Protein AF-A0A936CBQ1-F1 (afdb_monomer_lite)

Radius of gyration: 24.24 Å; chains: 1; bounding box: 57×27×70 Å

Foldseek 3Di:
DVVVLVVLVVCQQCVCCVPPVHGLVPDDPVVNVVSLVCLCPDPPVVSVVSSVVVVVVVVVVVCPDPVNCVVVVHDADPVGCVVVVVVVVVVVVVPPDPDDD

Sequence (101 aa):
MQRQLVTFLRVIEYLPLLKHFRRFSRLSLDARTGILRGFESSTRPLFRRGMWGLRTLVFLGYYTRDDVQGALGYRAHADGWSARRTTAEMRAAAAEPLGEG

pLDDT: mean 79.45, std 10.76, range [49.97, 92.0]

Secondary structure (DSSP, 8-state):
-HHHHHHHHHHHHHTTHHHHSS-GGGS-HHHHHHHHHHHHT-S-HHHHHHHHHHHHHHHHHHHTSHHHHHHTT----TTTTHHHHHHHHHHHHHHS-----

Structure (mmCIF, N/CA/C/O backbone):
data_AF-A0A936CBQ1-F1
#
_entry.id   AF-A0A936CBQ1-F1
#
loop_
_atom_site.group_PDB
_atom_site.id
_atom_site.type_symbol
_atom_site.label_atom_id
_atom_site.label_alt_id
_atom_site.label_comp_id
_atom_site.label_asym_id
_atom_site.label_entity_id
_atom_site.label_seq_id
_atom_site.pdbx_PDB_ins_code
_atom_site.Cartn_x
_atom_site.Cartn_y
_atom_site.Cartn_z
_atom_site.occupancy
_atom_site.B_iso_or_equiv
_atom_site.auth_seq_id
_atom_site.auth_comp_id
_atom_site.auth_asym_id
_atom_site.auth_atom_id
_atom_site.pdbx_PDB_model_num
ATOM 1 N N . MET A 1 1 ? 14.018 3.596 6.128 1.00 65.94 1 MET A N 1
ATOM 2 C CA . MET A 1 1 ? 12.697 3.651 5.455 1.00 65.94 1 MET A CA 1
ATOM 3 C C . MET A 1 1 ? 11.855 2.388 5.644 1.00 65.94 1 MET A C 1
ATOM 5 O O . MET A 1 1 ? 10.718 2.519 6.075 1.00 65.94 1 MET A O 1
ATOM 9 N N . GLN A 1 2 ? 12.383 1.174 5.424 1.00 79.94 2 GLN A N 1
ATOM 10 C CA . GLN A 1 2 ? 11.613 -0.080 5.583 1.00 79.94 2 GLN A CA 1
ATOM 11 C C . GLN A 1 2 ? 10.885 -0.213 6.933 1.00 79.94 2 GLN A C 1
ATOM 13 O O . GLN A 1 2 ? 9.715 -0.576 6.960 1.00 79.94 2 GLN A O 1
ATOM 18 N N . ARG A 1 3 ? 11.527 0.159 8.053 1.00 84.50 3 ARG A N 1
ATOM 19 C CA . ARG A 1 3 ? 10.890 0.123 9.385 1.00 84.50 3 ARG A CA 1
ATOM 20 C C . ARG A 1 3 ? 9.636 1.001 9.477 1.00 84.50 3 ARG A C 1
ATOM 22 O O . ARG A 1 3 ? 8.652 0.567 10.055 1.00 84.50 3 ARG A O 1
ATOM 29 N N . GLN A 1 4 ? 9.646 2.197 8.885 1.00 84.44 4 GLN A N 1
ATOM 30 C CA . GLN A 1 4 ? 8.488 3.103 8.892 1.00 84.44 4 GLN A CA 1
ATOM 31 C C . GLN A 1 4 ? 7.332 2.538 8.063 1.00 84.44 4 GLN A C 1
ATOM 33 O O . GLN A 1 4 ? 6.185 2.616 8.491 1.00 84.44 4 GLN A O 1
ATOM 38 N N . LEU A 1 5 ? 7.639 1.909 6.923 1.00 84.75 5 LEU A N 1
ATOM 39 C CA . LEU A 1 5 ? 6.649 1.226 6.092 1.00 84.75 5 LEU A CA 1
ATOM 40 C C . LEU A 1 5 ? 6.031 0.031 6.829 1.00 84.75 5 LEU A C 1
ATOM 42 O O . LEU A 1 5 ? 4.813 -0.090 6.882 1.00 84.75 5 LEU A O 1
ATOM 46 N N . VAL A 1 6 ? 6.856 -0.813 7.455 1.00 89.25 6 VAL A N 1
ATOM 47 C CA . VAL A 1 6 ? 6.379 -1.950 8.260 1.00 89.25 6 VAL A CA 1
ATOM 48 C C . VAL A 1 6 ? 5.515 -1.465 9.424 1.00 89.25 6 VAL A C 1
ATOM 50 O O . VAL A 1 6 ? 4.457 -2.037 9.679 1.00 89.25 6 VAL A O 1
ATOM 53 N N . THR A 1 7 ? 5.916 -0.391 10.107 1.00 87.25 7 THR A N 1
ATOM 54 C CA . THR A 1 7 ? 5.102 0.222 11.162 1.00 87.25 7 THR A CA 1
ATOM 55 C C . THR A 1 7 ? 3.777 0.746 10.612 1.00 87.25 7 THR A C 1
ATOM 57 O O . THR A 1 7 ? 2.740 0.489 11.212 1.00 87.25 7 THR A O 1
ATOM 60 N N . PHE A 1 8 ? 3.773 1.416 9.457 1.00 86.50 8 PHE A N 1
ATOM 61 C CA . PHE A 1 8 ? 2.549 1.905 8.818 1.00 86.50 8 PHE A CA 1
ATOM 62 C C . PHE A 1 8 ? 1.600 0.761 8.431 1.00 86.50 8 PHE A C 1
ATOM 64 O O . PHE A 1 8 ? 0.409 0.821 8.726 1.00 86.50 8 PHE A O 1
ATOM 71 N N . LEU A 1 9 ? 2.131 -0.325 7.867 1.00 87.62 9 LEU A N 1
ATOM 72 C CA . LEU A 1 9 ? 1.360 -1.531 7.557 1.00 87.62 9 LEU A CA 1
ATOM 73 C C . LEU A 1 9 ? 0.794 -2.191 8.819 1.00 87.62 9 LEU A C 1
ATOM 75 O O . LEU A 1 9 ? -0.360 -2.609 8.824 1.00 87.62 9 LEU A O 1
ATOM 79 N N . ARG A 1 10 ? 1.562 -2.230 9.917 1.00 88.69 10 ARG A N 1
ATOM 80 C CA . ARG A 1 10 ? 1.049 -2.681 11.219 1.00 88.69 10 ARG A CA 1
ATOM 81 C C . ARG A 1 10 ? -0.080 -1.780 11.706 1.00 88.69 10 ARG A C 1
ATOM 83 O O . ARG A 1 10 ? -1.092 -2.294 12.158 1.00 88.69 10 ARG A O 1
ATOM 90 N N . VAL A 1 11 ? 0.044 -0.460 11.583 1.00 87.12 11 VAL A N 1
ATOM 91 C CA . VAL A 1 11 ? -1.052 0.452 11.942 1.00 87.12 11 VAL A CA 1
ATOM 92 C C . VAL A 1 11 ? -2.304 0.120 11.133 1.00 87.12 11 VAL A C 1
ATOM 94 O O . VAL A 1 11 ? -3.357 -0.027 11.735 1.00 87.12 11 VAL A O 1
ATOM 97 N N . ILE A 1 12 ? -2.207 -0.087 9.818 1.00 85.31 12 ILE A N 1
ATOM 98 C CA . ILE A 1 12 ? -3.363 -0.481 8.992 1.00 85.31 12 ILE A CA 1
ATOM 99 C C . ILE A 1 12 ? -3.953 -1.825 9.451 1.00 85.31 12 ILE A C 1
ATOM 101 O O . ILE A 1 12 ? -5.171 -1.950 9.541 1.00 85.31 12 ILE A O 1
ATOM 105 N N . GLU A 1 13 ? -3.113 -2.807 9.789 1.00 87.44 13 GLU A N 1
ATOM 106 C CA . GLU A 1 13 ? -3.547 -4.133 10.252 1.00 87.44 13 GLU A CA 1
ATOM 107 C C . GLU A 1 13 ? -4.262 -4.086 11.612 1.00 87.44 13 GLU A C 1
ATOM 109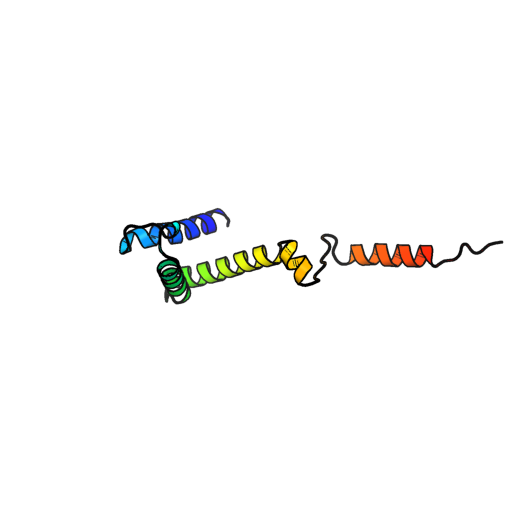 O O . GLU A 1 13 ? -5.265 -4.782 11.812 1.00 87.44 13 GLU A O 1
ATOM 114 N N . TYR A 1 14 ? -3.757 -3.265 12.541 1.00 87.81 14 TYR A N 1
ATOM 115 C CA . TYR A 1 14 ? -4.223 -3.214 13.927 1.00 87.81 14 TYR A CA 1
ATOM 116 C C . TYR A 1 14 ? -5.265 -2.120 14.211 1.00 87.81 14 TYR A C 1
ATOM 118 O O . TYR A 1 14 ? -6.060 -2.297 15.128 1.00 87.81 14 TYR A O 1
ATOM 126 N N . LEU A 1 15 ? -5.340 -1.026 13.442 1.00 81.94 15 LEU A N 1
ATOM 127 C CA . LEU A 1 15 ? -6.334 0.040 13.665 1.00 81.94 15 LEU A CA 1
ATOM 128 C C . LEU A 1 15 ? -7.787 -0.478 13.712 1.00 81.94 15 LEU A C 1
ATOM 130 O O . LEU A 1 15 ? -8.547 -0.028 14.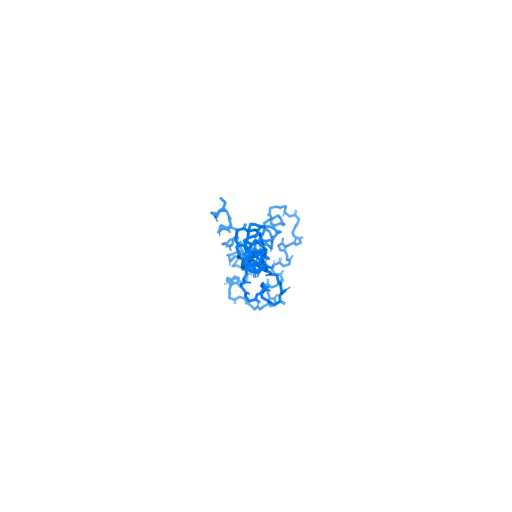573 1.00 81.94 15 LEU A O 1
ATOM 134 N N . PRO A 1 16 ? -8.202 -1.437 12.857 1.00 81.19 16 PRO A N 1
ATOM 135 C CA . PRO A 1 16 ? -9.575 -1.929 12.860 1.00 81.19 16 PRO A CA 1
ATOM 136 C C . PRO A 1 16 ? -9.937 -2.733 14.109 1.00 81.19 16 PRO A C 1
ATOM 138 O O . PRO A 1 16 ? -11.123 -2.867 14.397 1.00 81.19 16 PRO A O 1
ATOM 141 N N . LEU A 1 17 ? -8.963 -3.197 14.906 1.00 83.00 17 LEU A N 1
ATOM 142 C CA . LEU A 1 17 ? -9.256 -3.831 16.196 1.00 83.00 17 LEU A CA 1
ATOM 143 C C . LEU A 1 17 ? -9.955 -2.868 17.158 1.00 83.00 17 LEU A C 1
ATOM 145 O O . LEU A 1 17 ? -10.810 -3.313 17.914 1.00 83.00 17 LEU A O 1
ATOM 149 N N . LEU A 1 18 ? -9.657 -1.567 17.088 1.00 78.50 18 LEU A N 1
ATOM 150 C CA . LEU A 1 18 ? -10.255 -0.559 17.971 1.00 78.50 18 LEU A CA 1
ATOM 151 C C . LEU A 1 18 ? -11.742 -0.304 17.685 1.00 78.50 18 LEU A C 1
ATOM 153 O O . LEU A 1 18 ? -12.454 0.161 18.567 1.00 78.50 18 LEU A O 1
ATOM 157 N N . LYS A 1 19 ? -12.212 -0.574 16.459 1.00 75.88 19 LYS A N 1
ATOM 158 C CA . LYS A 1 19 ? -13.610 -0.332 16.050 1.00 75.88 19 LYS A CA 1
ATOM 159 C C . LYS A 1 19 ? -14.407 -1.604 15.774 1.00 75.88 19 LYS A C 1
ATOM 161 O O . LYS A 1 19 ? -15.601 -1.638 16.035 1.00 75.88 19 LYS A O 1
ATOM 166 N N . HIS A 1 20 ? -13.766 -2.634 15.228 1.00 74.69 20 HIS A N 1
ATOM 167 C CA . HIS A 1 20 ? -14.417 -3.852 14.739 1.00 74.69 20 HIS A CA 1
ATOM 168 C C . HIS A 1 20 ? -14.006 -5.111 15.512 1.00 74.69 20 HIS A C 1
ATOM 170 O O . HIS A 1 20 ? -14.447 -6.200 15.148 1.00 74.69 20 HIS A O 1
ATOM 176 N N . PHE A 1 21 ? -13.125 -4.998 16.521 1.00 80.25 21 PHE A N 1
ATOM 177 C CA . PHE A 1 21 ? -12.550 -6.130 17.271 1.00 80.25 21 PHE A CA 1
ATOM 178 C C . PHE A 1 21 ? -11.908 -7.215 16.384 1.00 80.25 21 PHE A C 1
ATOM 180 O O . PHE A 1 21 ? -11.650 -8.339 16.813 1.00 80.25 21 PHE A O 1
ATOM 187 N N . ARG A 1 22 ? -11.613 -6.884 15.124 1.00 82.75 22 ARG A N 1
ATOM 188 C CA . ARG A 1 22 ? -11.024 -7.773 14.123 1.00 82.75 22 ARG A CA 1
ATOM 189 C C . ARG A 1 22 ? -9.886 -7.046 13.425 1.00 82.75 22 ARG A C 1
ATOM 191 O O . ARG A 1 22 ? -9.957 -5.842 13.199 1.00 82.75 22 ARG A O 1
ATOM 198 N N . ARG A 1 23 ? -8.834 -7.789 13.081 1.00 84.31 23 ARG A N 1
ATOM 199 C CA . ARG A 1 23 ? -7.720 -7.277 12.269 1.00 84.31 23 ARG A CA 1
ATOM 200 C C . ARG A 1 23 ? -8.179 -7.001 10.844 1.00 84.31 23 ARG A C 1
ATOM 202 O O . ARG A 1 23 ? -9.081 -7.684 10.358 1.00 84.31 23 ARG A O 1
ATOM 209 N N . PHE A 1 24 ? -7.511 -6.074 10.162 1.00 84.12 24 PHE A N 1
ATOM 210 C CA . PHE A 1 24 ? -7.790 -5.757 8.758 1.00 84.12 24 PHE A CA 1
ATOM 211 C C . PHE A 1 24 ? -7.805 -7.012 7.869 1.00 84.12 24 PHE A C 1
ATOM 213 O O . PHE A 1 24 ? -8.763 -7.239 7.130 1.00 84.12 24 PHE A O 1
ATOM 220 N N . SER A 1 25 ? -6.808 -7.890 8.024 1.00 85.06 25 SER A N 1
ATOM 221 C CA . SER A 1 25 ? -6.688 -9.177 7.318 1.00 85.06 25 SER A CA 1
ATOM 222 C C . SER A 1 25 ? -7.838 -10.173 7.531 1.00 85.06 25 SER A C 1
ATOM 224 O O . SER A 1 25 ? -7.947 -11.141 6.777 1.00 85.06 25 SER A O 1
ATOM 226 N N . ARG A 1 26 ? -8.707 -9.956 8.526 1.00 84.75 26 ARG A N 1
ATOM 227 C CA . ARG A 1 26 ? -9.857 -10.818 8.858 1.00 84.75 26 ARG A CA 1
ATOM 228 C C . ARG A 1 26 ? -11.214 -10.179 8.551 1.00 84.75 26 ARG A C 1
ATOM 230 O O . ARG A 1 26 ? -12.245 -10.796 8.808 1.00 84.75 26 ARG A O 1
ATOM 237 N N . LEU A 1 27 ? -11.233 -8.953 8.030 1.00 85.19 27 LEU A N 1
ATOM 238 C CA . LEU A 1 27 ? -12.468 -8.269 7.640 1.00 85.19 27 LEU A CA 1
ATOM 239 C C . LEU A 1 27 ? -12.977 -8.751 6.276 1.00 85.19 27 LEU A C 1
ATOM 241 O O . LEU A 1 27 ? -12.205 -9.305 5.491 1.00 85.19 27 LEU A O 1
ATOM 245 N N . SER A 1 28 ? -14.260 -8.530 5.981 1.00 86.81 28 SER A N 1
ATOM 246 C CA . SER A 1 28 ? -14.801 -8.716 4.628 1.00 86.81 28 SER A CA 1
ATOM 247 C C . SER A 1 28 ? -14.152 -7.738 3.644 1.00 86.81 28 SER A C 1
ATOM 249 O O . SER A 1 28 ? -13.585 -6.719 4.052 1.00 86.81 28 SER A O 1
ATOM 251 N N . LEU A 1 29 ? -14.224 -8.041 2.346 1.00 86.94 29 LEU A N 1
ATOM 252 C CA . LEU A 1 29 ? -13.643 -7.191 1.306 1.00 86.94 29 LEU A CA 1
ATOM 253 C C . LEU A 1 29 ? -14.206 -5.760 1.360 1.00 86.94 29 LEU A C 1
ATOM 255 O O . LEU A 1 29 ? -13.425 -4.813 1.348 1.00 86.94 29 LEU A O 1
ATOM 259 N N . ASP A 1 30 ? -15.522 -5.604 1.527 1.00 88.19 30 ASP A N 1
ATOM 260 C CA . ASP A 1 30 ? -16.183 -4.293 1.629 1.00 88.19 30 ASP A CA 1
ATOM 261 C C . ASP A 1 30 ? -15.731 -3.482 2.848 1.00 88.19 30 ASP A C 1
ATOM 263 O O . ASP A 1 30 ? -15.487 -2.277 2.768 1.00 88.19 30 ASP A O 1
ATOM 267 N N . ALA A 1 31 ? -15.555 -4.142 3.995 1.00 84.94 31 ALA A N 1
ATOM 268 C CA . ALA A 1 31 ? -15.064 -3.472 5.193 1.00 84.94 31 ALA A CA 1
ATOM 269 C C . ALA A 1 31 ? -13.603 -3.023 5.021 1.00 84.94 31 ALA A C 1
ATOM 271 O O . ALA A 1 31 ? -13.233 -1.922 5.436 1.00 84.94 31 ALA A O 1
ATOM 272 N N . ARG A 1 32 ? -12.770 -3.840 4.362 1.00 88.38 32 ARG A N 1
ATOM 273 C CA . ARG A 1 32 ? -11.379 -3.480 4.049 1.00 88.38 32 ARG A CA 1
ATOM 274 C C . ARG A 1 32 ? -11.305 -2.283 3.108 1.00 88.38 32 ARG A C 1
ATOM 276 O O . ARG A 1 32 ? -10.548 -1.352 3.379 1.00 88.38 32 ARG A O 1
ATOM 283 N N . THR A 1 33 ? -12.080 -2.282 2.026 1.00 88.06 33 THR A N 1
ATOM 284 C CA . THR A 1 33 ? -12.078 -1.181 1.052 1.00 88.06 33 THR A CA 1
ATOM 285 C C . THR A 1 33 ? -12.590 0.116 1.672 1.00 88.06 33 THR A C 1
ATOM 287 O O . THR A 1 33 ? -11.984 1.163 1.449 1.00 88.06 33 THR A O 1
ATOM 290 N N . GLY A 1 34 ? -13.625 0.057 2.516 1.00 87.56 34 GLY A N 1
ATOM 291 C CA . GLY A 1 34 ? -14.114 1.215 3.268 1.00 87.56 34 GLY A CA 1
ATOM 292 C C . GLY A 1 34 ? -13.048 1.824 4.185 1.00 87.56 34 GLY A C 1
ATOM 293 O O . GLY A 1 34 ? -12.844 3.039 4.184 1.00 87.56 34 GLY A O 1
ATOM 294 N N . ILE A 1 35 ? -12.306 0.986 4.915 1.00 85.69 35 ILE A N 1
ATOM 295 C CA . ILE A 1 35 ? -11.210 1.432 5.787 1.00 85.69 35 ILE A CA 1
ATOM 296 C C . ILE A 1 35 ? -10.083 2.081 4.974 1.00 85.69 35 ILE A C 1
ATOM 298 O O . ILE A 1 35 ? -9.622 3.165 5.332 1.00 85.69 35 ILE A O 1
ATOM 302 N N . LEU A 1 36 ? -9.658 1.458 3.869 1.00 87.69 36 LEU A N 1
ATOM 303 C CA . LEU A 1 36 ? -8.618 2.015 2.997 1.00 8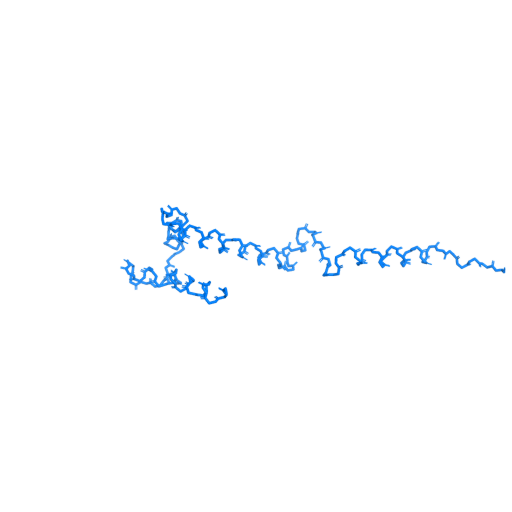7.69 36 LEU A CA 1
ATOM 304 C C . LEU A 1 36 ? -9.038 3.357 2.390 1.00 87.69 36 LEU A C 1
ATOM 306 O O . LEU A 1 36 ? -8.247 4.299 2.409 1.00 87.69 36 LEU A O 1
ATOM 310 N N . ARG A 1 37 ? -10.292 3.473 1.931 1.00 86.88 37 ARG A N 1
ATOM 311 C CA . ARG A 1 37 ? -10.851 4.746 1.452 1.00 86.88 37 ARG A CA 1
ATOM 312 C C . ARG A 1 37 ? -10.823 5.812 2.541 1.00 86.88 37 ARG A C 1
ATOM 314 O O . ARG A 1 37 ? -10.406 6.930 2.268 1.00 86.88 37 ARG A O 1
ATOM 321 N N . GLY A 1 38 ? -11.184 5.462 3.776 1.00 85.88 38 GLY A N 1
ATOM 322 C CA . GLY A 1 38 ? -11.126 6.384 4.912 1.00 85.88 38 GLY A CA 1
ATOM 323 C C . GLY A 1 38 ? -9.710 6.872 5.243 1.00 85.88 38 GLY A C 1
ATOM 324 O O . GLY A 1 38 ? -9.535 8.022 5.647 1.00 85.88 38 GLY A O 1
ATOM 325 N N . PHE A 1 39 ? -8.687 6.032 5.054 1.00 85.56 39 PHE A N 1
ATOM 326 C CA . PHE A 1 39 ? -7.289 6.451 5.188 1.00 85.56 39 PHE A CA 1
ATOM 327 C C . PHE A 1 39 ? -6.838 7.371 4.046 1.00 85.56 39 PHE A C 1
ATOM 329 O O . PHE A 1 39 ? -6.128 8.345 4.302 1.00 85.56 39 PHE A O 1
ATOM 336 N N . GLU A 1 40 ? -7.253 7.085 2.809 1.00 85.56 40 GLU A N 1
ATOM 337 C CA . GLU A 1 40 ? -6.937 7.895 1.625 1.00 85.56 40 GLU A CA 1
ATOM 338 C C . GLU A 1 40 ? -7.608 9.278 1.691 1.00 85.56 40 GLU A C 1
ATOM 340 O O . GLU A 1 40 ? -6.966 10.289 1.404 1.00 85.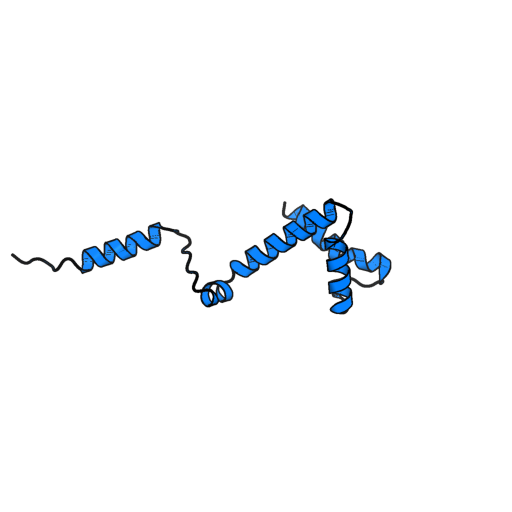56 40 GLU A O 1
ATOM 345 N N . SER A 1 41 ? -8.856 9.344 2.167 1.00 87.19 41 SER A N 1
ATOM 346 C CA . SER A 1 41 ? -9.624 10.585 2.334 1.00 87.19 41 SER A CA 1
ATOM 347 C C . SER A 1 41 ? -9.412 11.278 3.687 1.00 87.19 41 SER A C 1
ATOM 349 O O . SER A 1 41 ? -10.142 12.210 4.024 1.00 87.19 41 SER A O 1
ATOM 351 N N . SER A 1 42 ? -8.457 10.827 4.506 1.00 84.38 42 SER A N 1
ATOM 352 C CA . SER A 1 42 ? -8.256 11.375 5.850 1.00 84.38 42 SER A CA 1
ATOM 353 C C . SER A 1 42 ? -7.683 12.796 5.809 1.00 84.38 42 SER A C 1
ATOM 355 O O . SER A 1 42 ? -6.705 13.074 5.112 1.00 84.38 42 SER A O 1
ATOM 357 N N . THR A 1 43 ? -8.218 13.691 6.646 1.00 83.38 43 THR A N 1
ATOM 358 C CA . THR A 1 43 ? -7.686 15.055 6.844 1.00 83.38 43 THR A CA 1
ATOM 359 C C . THR A 1 43 ? -6.273 15.044 7.432 1.00 83.38 43 THR A C 1
ATOM 361 O O . THR A 1 43 ? -5.524 16.007 7.286 1.00 83.38 43 THR A O 1
ATOM 364 N N . ARG A 1 44 ? -5.876 13.946 8.090 1.00 87.81 44 ARG A N 1
ATOM 365 C CA . ARG A 1 44 ? -4.547 13.803 8.688 1.00 87.81 44 ARG A CA 1
ATOM 366 C C . ARG A 1 44 ? -3.492 13.582 7.591 1.00 87.81 44 ARG A C 1
ATOM 368 O O . ARG A 1 44 ? -3.474 12.512 6.974 1.00 87.81 44 ARG A O 1
ATOM 375 N N . PRO A 1 45 ? -2.547 14.520 7.394 1.00 84.31 45 PRO A N 1
ATOM 376 C CA . PRO A 1 45 ? -1.602 14.472 6.277 1.00 84.31 45 PRO A CA 1
ATOM 377 C C . PRO A 1 45 ? -0.666 13.257 6.326 1.00 84.31 45 PRO A C 1
ATOM 379 O O . PRO A 1 45 ? -0.254 12.766 5.279 1.00 84.31 45 PRO A O 1
ATOM 382 N N . LEU A 1 46 ? -0.374 12.731 7.520 1.00 85.56 46 LEU A N 1
ATOM 383 C CA . LEU A 1 46 ? 0.422 11.513 7.707 1.00 85.56 46 LEU A CA 1
ATOM 384 C C . LEU A 1 46 ? -0.215 10.288 7.040 1.00 85.56 46 LEU A C 1
ATOM 386 O O . LEU A 1 46 ? 0.470 9.566 6.321 1.00 85.56 46 LEU A O 1
ATOM 390 N N . PHE A 1 47 ? -1.519 10.069 7.241 1.00 85.56 47 PHE A N 1
ATOM 391 C CA . PHE A 1 47 ? -2.220 8.928 6.648 1.00 85.56 47 PHE A CA 1
ATOM 392 C C . PHE A 1 47 ? -2.371 9.098 5.144 1.00 85.56 47 PHE A C 1
ATOM 394 O O . PHE A 1 47 ? -2.048 8.176 4.401 1.00 85.56 47 PHE A O 1
ATOM 401 N N . ARG A 1 48 ? -2.748 10.299 4.690 1.00 86.00 48 ARG A N 1
ATOM 402 C CA . ARG A 1 48 ? -2.864 10.601 3.261 1.00 86.00 48 ARG A CA 1
ATOM 403 C C . ARG A 1 48 ? -1.538 10.390 2.527 1.00 86.00 48 ARG A C 1
ATOM 405 O O . ARG A 1 48 ? -1.495 9.711 1.506 1.00 86.00 48 ARG A O 1
ATOM 412 N N . ARG A 1 49 ? -0.434 10.915 3.074 1.00 88.50 49 ARG A N 1
ATOM 413 C CA . ARG A 1 49 ? 0.911 10.748 2.501 1.00 88.50 49 ARG A CA 1
ATOM 414 C C . ARG A 1 49 ? 1.385 9.297 2.564 1.00 88.50 49 ARG A C 1
ATOM 416 O O . ARG A 1 49 ? 1.971 8.820 1.597 1.00 88.50 49 ARG A O 1
ATOM 423 N N . GLY A 1 50 ? 1.119 8.602 3.670 1.00 87.94 50 GLY A N 1
ATOM 424 C CA . GLY A 1 50 ? 1.435 7.182 3.824 1.00 87.94 50 GLY A CA 1
ATOM 425 C C . GLY A 1 50 ? 0.709 6.314 2.796 1.00 87.94 50 GLY A C 1
ATOM 426 O O . GLY A 1 50 ? 1.342 5.491 2.143 1.00 87.94 50 GLY A O 1
ATOM 427 N N . MET A 1 51 ? -0.588 6.557 2.582 1.00 90.00 51 MET A N 1
ATOM 428 C CA . MET A 1 51 ? -1.391 5.861 1.574 1.00 90.00 51 MET A CA 1
ATOM 429 C C . MET A 1 51 ? -0.921 6.158 0.154 1.00 90.00 51 MET A C 1
ATOM 431 O O . MET A 1 51 ? -0.776 5.231 -0.639 1.00 90.00 51 MET A O 1
ATOM 435 N N . TRP A 1 52 ? -0.623 7.422 -0.157 1.00 89.12 52 TRP A N 1
ATOM 436 C CA . TRP A 1 52 ? -0.099 7.793 -1.470 1.00 89.12 52 TRP A CA 1
ATOM 437 C C . TRP A 1 52 ? 1.248 7.112 -1.752 1.00 89.12 52 TRP A C 1
ATOM 439 O O . TRP A 1 52 ? 1.428 6.504 -2.802 1.00 89.12 52 TRP A O 1
ATOM 449 N N . GLY A 1 53 ? 2.167 7.116 -0.779 1.00 89.88 53 GLY A N 1
ATOM 450 C CA . GLY A 1 53 ? 3.451 6.422 -0.895 1.00 89.88 53 GLY A CA 1
ATOM 451 C C . GLY A 1 53 ? 3.306 4.903 -1.021 1.00 89.88 53 GLY A C 1
ATOM 452 O O . GLY A 1 53 ? 3.960 4.293 -1.865 1.00 89.88 53 GLY A O 1
ATOM 453 N N . LEU A 1 54 ? 2.422 4.287 -0.230 1.00 90.56 54 LEU A N 1
ATOM 454 C CA . LEU A 1 54 ? 2.145 2.852 -0.309 1.00 90.56 54 LEU A CA 1
ATOM 455 C C . LEU A 1 54 ? 1.578 2.472 -1.680 1.00 90.56 54 LEU A C 1
ATOM 457 O O . LEU A 1 54 ? 2.047 1.512 -2.282 1.00 90.56 54 LEU A O 1
ATOM 461 N N . ARG A 1 55 ? 0.621 3.248 -2.198 1.00 90.38 55 ARG A N 1
ATOM 462 C CA . ARG A 1 55 ? 0.045 3.072 -3.537 1.00 90.38 55 ARG A CA 1
ATOM 463 C C . ARG A 1 55 ? 1.127 3.117 -4.613 1.00 90.38 55 ARG A C 1
ATOM 465 O O . ARG A 1 55 ? 1.165 2.233 -5.462 1.00 90.38 55 ARG A O 1
ATOM 472 N N . THR A 1 56 ? 2.035 4.088 -4.543 1.00 92.00 56 THR A N 1
ATOM 473 C CA . THR A 1 56 ? 3.174 4.181 -5.467 1.00 92.00 56 THR A CA 1
ATOM 474 C C . THR A 1 56 ? 4.068 2.948 -5.393 1.00 92.00 56 THR A C 1
ATOM 476 O O . THR A 1 56 ? 4.416 2.402 -6.432 1.00 92.00 56 THR A O 1
ATOM 479 N N . LEU A 1 57 ? 4.405 2.461 -4.194 1.00 91.44 57 LEU A N 1
ATOM 480 C CA . LEU A 1 57 ? 5.220 1.250 -4.035 1.00 91.44 57 LEU A CA 1
ATOM 481 C C . LEU A 1 57 ? 4.518 -0.004 -4.568 1.00 91.44 57 LEU A C 1
ATOM 483 O O . LEU A 1 57 ? 5.161 -0.839 -5.198 1.00 91.44 57 LEU A O 1
ATOM 487 N N . VAL A 1 58 ? 3.206 -0.126 -4.347 1.00 91.00 58 VAL A N 1
ATOM 488 C CA . VAL A 1 58 ? 2.398 -1.228 -4.888 1.00 91.00 58 VAL A CA 1
ATOM 489 C C . VAL A 1 58 ? 2.399 -1.190 -6.412 1.00 91.00 58 VAL A C 1
ATOM 491 O O . VAL A 1 58 ? 2.636 -2.221 -7.032 1.00 91.00 58 VAL A O 1
ATOM 494 N N . PHE A 1 59 ? 2.191 -0.019 -7.021 1.00 91.31 59 PHE A N 1
ATOM 495 C CA . PHE A 1 59 ? 2.252 0.109 -8.477 1.00 91.31 59 PHE A CA 1
ATOM 496 C C . PHE A 1 59 ? 3.649 -0.138 -9.023 1.00 91.31 59 PHE A C 1
ATOM 498 O O . PHE A 1 59 ? 3.780 -0.824 -10.028 1.00 91.31 59 PHE A O 1
ATOM 505 N N . LEU A 1 60 ? 4.686 0.364 -8.356 1.00 91.00 60 LEU A N 1
ATOM 506 C CA . LEU A 1 60 ? 6.063 0.109 -8.754 1.00 91.00 60 LEU A CA 1
ATOM 507 C C . LEU A 1 60 ? 6.343 -1.398 -8.763 1.00 91.00 60 LEU A C 1
ATOM 509 O O . LEU A 1 60 ? 6.807 -1.918 -9.768 1.00 91.00 60 LEU A O 1
ATOM 513 N N . GLY A 1 61 ? 5.964 -2.106 -7.695 1.00 88.25 61 GLY A N 1
ATOM 514 C CA . GLY A 1 61 ? 6.084 -3.561 -7.617 1.00 88.25 61 GLY A CA 1
ATOM 515 C C . GLY A 1 61 ? 5.246 -4.292 -8.669 1.00 88.25 61 GLY A C 1
ATOM 516 O O . GLY A 1 61 ? 5.727 -5.236 -9.289 1.00 88.25 61 GLY A O 1
ATOM 517 N N . TYR A 1 62 ? 4.011 -3.840 -8.902 1.00 89.44 62 TYR A N 1
ATOM 518 C CA . TYR A 1 62 ? 3.126 -4.399 -9.924 1.00 89.44 62 TYR A CA 1
ATOM 519 C C . TYR A 1 62 ? 3.742 -4.285 -11.318 1.00 89.44 62 TYR A C 1
ATOM 521 O O . TYR A 1 62 ? 3.804 -5.274 -12.041 1.00 89.44 62 TYR A O 1
ATOM 529 N N . TYR A 1 63 ? 4.260 -3.106 -11.665 1.00 85.62 63 TYR A N 1
ATOM 530 C CA . TYR A 1 63 ? 4.902 -2.893 -12.952 1.00 85.62 63 TYR A CA 1
ATOM 531 C C . TYR A 1 63 ? 6.233 -3.622 -13.071 1.00 85.62 63 TYR A C 1
ATOM 533 O O . TYR A 1 63 ? 6.594 -3.962 -14.181 1.00 85.62 63 TYR A O 1
ATOM 541 N N . THR A 1 64 ? 6.967 -3.911 -11.996 1.00 84.94 64 THR A N 1
ATOM 542 C CA . THR A 1 64 ? 8.215 -4.690 -12.105 1.00 84.94 64 THR A CA 1
ATOM 543 C C . THR A 1 64 ? 8.012 -6.189 -12.322 1.00 84.94 64 THR A C 1
ATOM 545 O O . THR A 1 64 ? 8.999 -6.884 -12.530 1.00 84.94 64 THR A O 1
ATOM 548 N N . ARG A 1 65 ? 6.783 -6.719 -12.250 1.00 85.94 65 ARG A N 1
ATOM 549 C CA . ARG A 1 65 ? 6.566 -8.158 -12.456 1.00 85.94 65 ARG A CA 1
ATOM 550 C C . ARG A 1 65 ? 6.719 -8.536 -13.931 1.00 85.94 65 ARG A C 1
ATOM 552 O O . ARG A 1 65 ? 6.180 -7.855 -14.803 1.00 85.94 65 ARG A O 1
ATOM 559 N N . ASP A 1 66 ? 7.385 -9.658 -14.189 1.00 82.62 66 ASP A N 1
ATOM 560 C CA . ASP A 1 66 ? 7.682 -10.133 -15.547 1.00 82.62 66 ASP A CA 1
ATOM 561 C C . ASP A 1 66 ? 6.421 -10.427 -16.376 1.00 82.62 66 ASP A C 1
ATOM 563 O O . ASP A 1 66 ? 6.394 -10.160 -17.577 1.00 82.62 66 ASP A O 1
ATOM 567 N N . ASP A 1 67 ? 5.352 -10.921 -15.739 1.00 85.56 67 ASP A N 1
ATOM 568 C CA . ASP A 1 67 ? 4.054 -11.170 -16.381 1.00 85.56 67 ASP A CA 1
ATOM 569 C C . ASP A 1 67 ? 3.415 -9.871 -16.895 1.00 85.56 67 ASP A C 1
ATOM 571 O O . ASP A 1 67 ? 2.940 -9.805 -18.031 1.00 85.56 67 ASP A O 1
ATOM 575 N N . VAL A 1 68 ? 3.462 -8.813 -16.084 1.00 85.62 68 VAL A N 1
ATOM 576 C CA . VAL A 1 68 ? 2.948 -7.483 -16.436 1.00 85.62 68 VAL A CA 1
ATOM 577 C C . VAL A 1 68 ? 3.828 -6.816 -17.494 1.00 85.62 68 VAL A C 1
ATOM 579 O O . VAL A 1 68 ? 3.311 -6.275 -18.470 1.00 85.62 68 VAL A O 1
ATOM 582 N N . GLN A 1 69 ? 5.151 -6.882 -17.341 1.00 83.94 69 GLN A N 1
ATOM 583 C CA . GLN A 1 69 ? 6.119 -6.350 -18.306 1.00 83.94 69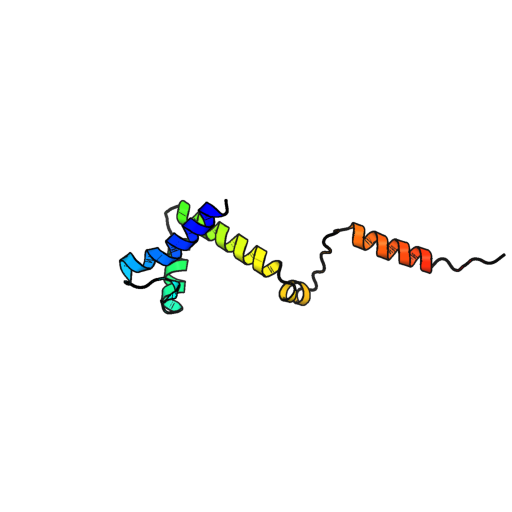 GLN A CA 1
ATOM 584 C C . GLN A 1 69 ? 5.955 -6.988 -19.693 1.00 83.94 69 GLN A C 1
ATOM 586 O O . GLN A 1 69 ? 5.886 -6.286 -20.706 1.00 83.94 69 GLN A O 1
ATOM 591 N N . GLY A 1 70 ? 5.801 -8.316 -19.729 1.00 82.06 70 GLY A N 1
ATOM 592 C CA . GLY A 1 70 ? 5.541 -9.077 -20.947 1.00 82.06 70 GLY A CA 1
ATOM 593 C C . GLY A 1 70 ? 4.217 -8.700 -21.615 1.00 82.06 70 GLY A C 1
ATOM 594 O O . GLY A 1 70 ? 4.197 -8.463 -22.821 1.00 82.06 70 GLY A O 1
ATOM 595 N N . ALA A 1 71 ? 3.132 -8.575 -20.842 1.00 85.94 71 ALA A N 1
ATOM 596 C CA . ALA A 1 71 ? 1.818 -8.183 -21.363 1.00 85.94 71 ALA A CA 1
ATOM 597 C C . ALA A 1 71 ? 1.796 -6.748 -21.920 1.00 85.94 71 ALA A C 1
ATOM 599 O O . ALA A 1 71 ? 1.103 -6.470 -22.897 1.00 85.94 71 ALA A O 1
ATOM 600 N N . LEU A 1 72 ? 2.573 -5.839 -21.325 1.00 83.00 72 LEU A N 1
ATOM 601 C CA . LEU A 1 72 ? 2.727 -4.461 -21.798 1.00 83.00 72 LEU A CA 1
ATOM 602 C C . LEU A 1 72 ? 3.640 -4.347 -23.032 1.00 83.00 72 LEU A C 1
ATOM 604 O O . LEU A 1 72 ? 3.756 -3.263 -23.602 1.00 83.00 72 LEU A O 1
ATOM 608 N N . GLY A 1 73 ? 4.325 -5.426 -23.427 1.00 79.25 73 GLY A N 1
ATOM 609 C CA . GLY A 1 73 ? 5.350 -5.395 -24.473 1.00 79.25 73 GLY A CA 1
ATOM 610 C C . GLY A 1 73 ? 6.581 -4.560 -24.096 1.00 79.25 73 GLY A C 1
ATOM 611 O O . GLY A 1 73 ? 7.411 -4.251 -24.954 1.00 79.25 73 GLY A O 1
ATOM 612 N N . TYR A 1 74 ? 6.717 -4.180 -22.824 1.00 70.25 74 TYR A N 1
ATOM 613 C CA . TYR A 1 74 ? 7.821 -3.364 -22.347 1.00 70.25 74 TYR A CA 1
ATOM 614 C C . TYR A 1 74 ? 9.004 -4.272 -22.004 1.00 70.25 74 TYR A C 1
ATOM 616 O O . TYR A 1 74 ? 8.978 -5.056 -21.061 1.00 70.25 74 TYR A O 1
ATOM 624 N N . ARG A 1 75 ? 10.072 -4.173 -22.801 1.00 65.50 75 ARG A N 1
ATOM 625 C CA . ARG A 1 75 ? 11.356 -4.846 -22.561 1.00 65.50 75 ARG A CA 1
ATOM 626 C C . ARG A 1 75 ? 12.415 -3.814 -22.198 1.00 65.50 75 ARG A C 1
ATOM 628 O O . ARG A 1 75 ? 13.226 -3.419 -23.039 1.00 65.50 75 ARG A O 1
ATOM 635 N N . ALA A 1 76 ? 12.403 -3.352 -20.951 1.00 66.62 76 ALA A N 1
ATOM 636 C CA . ALA A 1 76 ? 13.590 -2.711 -20.398 1.00 66.62 76 ALA A CA 1
ATOM 637 C C . ALA A 1 76 ? 14.585 -3.801 -19.997 1.00 66.62 76 ALA A C 1
ATOM 639 O O . ALA A 1 76 ? 14.313 -4.600 -19.106 1.00 66.62 76 ALA A O 1
ATOM 640 N N . HIS A 1 77 ? 15.732 -3.837 -20.670 1.00 66.25 77 HIS A N 1
ATOM 641 C CA . HIS A 1 77 ? 16.875 -4.609 -20.196 1.00 66.25 77 HIS A CA 1
ATOM 642 C C . HIS A 1 77 ? 17.525 -3.881 -19.018 1.00 66.25 77 HIS A C 1
ATOM 644 O O . HIS A 1 77 ? 17.594 -2.650 -19.024 1.00 66.25 77 HIS A O 1
ATOM 650 N N . ALA A 1 78 ? 18.024 -4.637 -18.037 1.00 68.62 78 ALA A N 1
ATOM 651 C CA . ALA A 1 78 ? 18.745 -4.089 -16.886 1.00 68.62 78 ALA A CA 1
ATOM 652 C C . ALA A 1 78 ? 19.955 -3.233 -17.309 1.00 68.62 78 ALA A C 1
ATOM 654 O O . ALA A 1 78 ? 20.254 -2.232 -16.665 1.00 68.62 78 ALA A O 1
ATOM 655 N N . ASP A 1 79 ? 20.573 -3.563 -18.445 1.00 68.31 79 ASP A N 1
ATOM 656 C CA . ASP A 1 79 ? 21.700 -2.817 -19.015 1.00 68.31 79 ASP A CA 1
ATOM 657 C C . ASP A 1 79 ? 21.267 -1.522 -19.739 1.00 68.31 79 ASP A C 1
ATOM 659 O O . ASP A 1 79 ? 22.083 -0.704 -20.159 1.00 68.31 79 ASP A O 1
ATOM 663 N N . GLY A 1 80 ? 19.964 -1.277 -19.882 1.00 69.31 80 GLY A N 1
ATOM 664 C CA . GLY A 1 80 ? 19.442 -0.076 -20.525 1.00 69.31 80 GLY A CA 1
ATOM 665 C C . GLY A 1 80 ? 19.770 -0.011 -22.022 1.00 69.31 80 GLY A C 1
ATOM 666 O O . GLY A 1 80 ? 19.600 -0.977 -22.765 1.00 69.31 80 GLY A O 1
ATOM 667 N N . TRP A 1 81 ? 20.200 1.160 -22.500 1.00 64.94 81 TRP A N 1
ATOM 668 C CA . TRP A 1 81 ? 20.460 1.409 -23.927 1.00 64.94 81 TRP A CA 1
ATOM 669 C C . TRP A 1 81 ? 21.698 0.681 -24.476 1.00 64.94 81 TRP A C 1
ATOM 671 O O . TRP A 1 81 ? 21.839 0.576 -25.695 1.00 64.94 81 TRP A O 1
ATOM 681 N N . SER A 1 82 ? 22.587 0.165 -23.621 1.00 68.94 82 SER A N 1
ATOM 682 C CA . SER A 1 82 ? 23.766 -0.596 -24.062 1.00 68.94 82 SER A CA 1
ATOM 683 C C . SER A 1 82 ? 23.386 -1.956 -24.658 1.00 68.94 82 SER A C 1
ATOM 685 O O . SER A 1 82 ? 23.971 -2.342 -25.664 1.00 68.94 82 SER A O 1
ATOM 687 N N . ALA A 1 83 ? 22.329 -2.611 -24.158 1.00 63.59 83 ALA A N 1
ATOM 688 C CA . ALA A 1 83 ? 21.821 -3.871 -24.717 1.00 63.59 83 ALA A CA 1
ATOM 689 C C . ALA A 1 83 ? 21.382 -3.740 -26.191 1.00 63.59 83 ALA A C 1
ATOM 691 O O . ALA A 1 83 ? 21.493 -4.678 -26.986 1.00 63.59 83 ALA A O 1
ATOM 692 N N . ARG A 1 84 ? 20.903 -2.550 -26.586 1.00 60.03 84 ARG A N 1
ATOM 693 C CA . ARG A 1 84 ? 20.519 -2.268 -27.978 1.00 60.03 84 ARG A CA 1
ATOM 694 C C . ARG A 1 84 ? 21.733 -2.062 -28.887 1.00 60.03 84 ARG A C 1
ATOM 696 O O . ARG A 1 84 ? 21.660 -2.450 -30.051 1.00 60.03 84 ARG A O 1
ATOM 703 N N . ARG A 1 85 ? 22.835 -1.499 -28.370 1.00 60.94 85 ARG A N 1
ATOM 704 C CA . ARG A 1 85 ? 24.071 -1.281 -29.143 1.00 60.94 85 ARG A CA 1
ATOM 705 C C . ARG A 1 85 ? 24.737 -2.593 -29.525 1.00 60.94 85 ARG A C 1
ATOM 707 O O . ARG A 1 85 ? 25.008 -2.779 -30.699 1.00 60.94 85 ARG A O 1
ATOM 714 N N . THR A 1 86 ? 24.845 -3.546 -28.602 1.00 61.75 86 THR A N 1
ATOM 715 C CA . THR A 1 86 ? 25.450 -4.855 -28.895 1.00 61.75 86 THR A CA 1
ATOM 716 C C . THR A 1 86 ? 24.698 -5.602 -29.997 1.00 61.75 86 THR A C 1
ATOM 718 O O . THR A 1 86 ? 25.310 -6.162 -30.895 1.00 61.75 86 THR A O 1
ATOM 721 N N . THR A 1 87 ? 23.362 -5.553 -30.000 1.00 61.59 87 THR A N 1
ATOM 722 C CA . THR A 1 87 ? 22.566 -6.229 -31.043 1.00 61.59 87 THR A CA 1
ATOM 723 C C . THR A 1 87 ? 22.714 -5.549 -32.409 1.00 61.59 87 THR A C 1
ATOM 725 O O . THR A 1 87 ? 22.739 -6.225 -33.436 1.00 61.59 87 THR A O 1
ATOM 728 N N . ALA A 1 88 ? 22.802 -4.215 -32.437 1.00 64.75 88 ALA A N 1
ATOM 729 C CA . ALA A 1 88 ? 23.003 -3.450 -33.666 1.00 64.75 88 ALA A CA 1
ATOM 730 C C . ALA A 1 88 ? 24.426 -3.617 -34.220 1.00 64.75 88 ALA A C 1
ATOM 732 O O . ALA A 1 88 ? 24.578 -3.856 -35.412 1.00 64.75 88 ALA A O 1
ATOM 733 N N . GLU A 1 89 ? 25.442 -3.566 -33.357 1.00 65.25 89 GLU A N 1
ATOM 734 C CA . GLU A 1 89 ? 26.849 -3.805 -33.695 1.00 65.25 89 GLU A CA 1
ATOM 735 C C . GLU A 1 89 ? 27.062 -5.240 -34.196 1.00 65.25 89 GLU A C 1
ATOM 737 O O . GLU A 1 89 ? 27.681 -5.433 -35.236 1.00 65.25 89 GLU A O 1
ATOM 742 N N . MET A 1 90 ? 26.466 -6.248 -33.545 1.00 62.22 90 MET A N 1
ATOM 743 C CA . MET A 1 90 ? 26.522 -7.642 -34.010 1.00 62.22 90 MET A CA 1
ATOM 744 C C . MET A 1 90 ? 25.791 -7.853 -35.340 1.00 62.22 90 MET A C 1
ATOM 746 O O . MET A 1 90 ? 26.274 -8.603 -36.184 1.00 62.22 90 MET A O 1
ATOM 750 N N . ARG A 1 91 ? 24.644 -7.194 -35.566 1.00 61.62 91 ARG A N 1
ATOM 751 C CA . ARG A 1 91 ? 23.974 -7.224 -36.880 1.00 61.62 91 ARG A CA 1
ATOM 752 C C . ARG A 1 91 ? 24.797 -6.543 -37.961 1.00 61.62 91 ARG A C 1
ATOM 754 O O . ARG A 1 91 ? 24.817 -7.050 -39.071 1.00 61.62 91 ARG A O 1
ATOM 761 N N . ALA A 1 92 ? 25.424 -5.410 -37.656 1.00 69.25 92 ALA A N 1
ATOM 762 C CA . ALA A 1 92 ? 26.278 -4.699 -38.598 1.00 69.25 92 ALA A CA 1
ATOM 763 C C . ALA A 1 92 ? 27.510 -5.543 -38.960 1.00 69.25 92 ALA A C 1
ATOM 765 O O . ALA A 1 92 ? 27.802 -5.700 -40.137 1.00 69.25 92 ALA A O 1
ATOM 766 N N . ALA A 1 93 ? 28.147 -6.178 -37.972 1.00 66.88 93 ALA A N 1
ATOM 767 C CA . ALA A 1 93 ? 29.265 -7.095 -38.187 1.00 66.88 93 ALA A CA 1
ATOM 768 C C . ALA A 1 93 ? 28.873 -8.362 -38.972 1.00 66.88 93 ALA A C 1
ATOM 770 O O . ALA A 1 93 ? 29.666 -8.860 -39.757 1.00 66.88 93 ALA A O 1
ATOM 771 N N . ALA A 1 94 ? 27.652 -8.880 -38.793 1.00 63.53 94 ALA A N 1
ATOM 772 C CA . ALA A 1 94 ? 27.143 -10.011 -39.576 1.00 63.53 94 ALA A CA 1
ATOM 773 C C . ALA A 1 94 ? 26.631 -9.612 -40.975 1.00 63.53 94 ALA A C 1
ATOM 775 O O . ALA A 1 94 ? 26.425 -10.481 -41.821 1.00 63.53 94 ALA A O 1
ATOM 776 N N . ALA A 1 95 ? 26.373 -8.320 -41.198 1.00 65.56 95 ALA A N 1
ATOM 777 C CA . ALA A 1 95 ? 25.950 -7.760 -42.478 1.00 65.56 95 ALA A CA 1
ATOM 778 C C . ALA A 1 95 ? 27.127 -7.275 -43.333 1.00 65.56 95 ALA A C 1
ATOM 780 O O . ALA A 1 95 ? 26.913 -7.002 -44.513 1.00 65.56 95 ALA A O 1
ATOM 781 N N . GLU A 1 96 ? 28.344 -7.186 -42.782 1.00 63.03 96 GLU A N 1
ATOM 782 C CA . GLU A 1 96 ? 29.543 -7.170 -43.614 1.00 63.03 96 GLU A CA 1
ATOM 783 C C . GLU A 1 96 ? 29.714 -8.568 -44.217 1.00 63.03 96 GLU A C 1
ATOM 785 O O . GLU A 1 96 ? 29.992 -9.524 -43.483 1.00 63.03 96 GLU A O 1
ATOM 790 N N . PRO A 1 97 ? 29.519 -8.743 -45.538 1.00 58.62 97 PRO A N 1
ATOM 791 C CA . PRO A 1 97 ? 2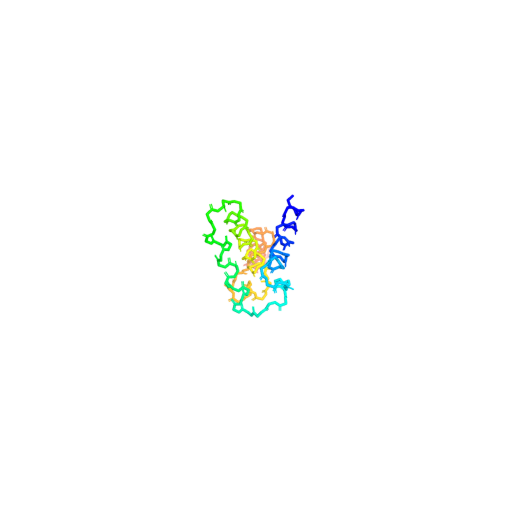9.968 -9.966 -46.167 1.00 58.62 97 PRO A CA 1
ATOM 792 C C . PRO A 1 97 ? 31.480 -10.018 -45.964 1.00 58.62 97 PRO A C 1
ATOM 794 O O . PRO A 1 97 ? 32.154 -8.998 -46.103 1.00 58.62 97 PRO A O 1
ATOM 797 N N . LEU A 1 98 ? 31.994 -11.200 -45.627 1.00 62.12 98 LEU A N 1
ATOM 798 C CA . LEU A 1 98 ? 33.413 -11.521 -45.727 1.00 62.12 98 LEU A CA 1
ATOM 799 C C . LEU A 1 98 ? 33.854 -11.182 -47.158 1.00 62.12 98 LEU A C 1
ATOM 801 O O . LEU A 1 98 ? 33.683 -11.980 -48.075 1.00 62.12 98 LEU A O 1
ATOM 805 N N . GLY A 1 99 ? 34.306 -9.943 -47.344 1.00 55.22 99 GLY A N 1
ATOM 806 C CA . GLY A 1 99 ? 34.832 -9.415 -48.584 1.00 55.22 99 GLY A CA 1
ATOM 807 C C . GLY A 1 99 ? 36.129 -10.142 -48.855 1.00 55.22 99 GLY A C 1
ATOM 808 O O . GLY A 1 99 ? 37.129 -9.919 -48.179 1.00 55.22 99 GLY A O 1
ATOM 809 N N . GLU A 1 100 ? 36.028 -11.077 -49.784 1.00 53.75 100 GLU A N 1
ATOM 810 C CA . GLU A 1 100 ? 37.094 -11.894 -50.331 1.00 53.75 100 GLU A CA 1
ATOM 811 C C . GLU A 1 100 ? 38.199 -11.044 -50.976 1.00 53.75 100 GLU A C 1
ATOM 813 O O . GLU A 1 100 ? 37.909 -9.995 -51.557 1.00 53.75 100 GLU A O 1
ATOM 818 N N . GLY A 1 101 ? 39.431 -11.573 -50.966 1.00 49.97 101 GLY A N 1
ATOM 819 C CA . GLY A 1 101 ? 40.476 -11.243 -51.947 1.00 49.97 101 GLY A CA 1
ATOM 820 C C . GLY A 1 101 ? 41.708 -10.556 -51.396 1.00 49.97 101 GLY A C 1
ATOM 821 O O . GLY A 1 101 ? 41.788 -9.320 -51.558 1.00 49.97 101 GLY A O 1
#